Protein AF-A0A356Z7H6-F1 (afdb_monomer)

Structure (mmCIF, N/CA/C/O backbone):
data_AF-A0A356Z7H6-F1
#
_entry.id   AF-A0A356Z7H6-F1
#
loop_
_atom_site.group_PDB
_atom_site.id
_atom_site.type_symbol
_atom_site.label_atom_id
_atom_site.label_alt_id
_atom_site.label_comp_id
_atom_site.label_asym_id
_atom_site.label_entity_id
_atom_site.label_seq_id
_atom_site.pdbx_PDB_ins_code
_atom_site.Cartn_x
_atom_site.Cartn_y
_atom_site.Cartn_z
_atom_site.occupancy
_atom_site.B_iso_or_equiv
_atom_site.auth_seq_id
_atom_site.auth_comp_id
_atom_site.auth_asym_id
_atom_site.auth_atom_id
_atom_site.pdbx_PDB_model_num
ATOM 1 N N . MET A 1 1 ? 21.521 1.895 -27.212 1.00 48.12 1 MET A N 1
ATOM 2 C CA . MET A 1 1 ? 21.889 1.018 -26.080 1.00 48.12 1 MET A CA 1
ATOM 3 C C . MET A 1 1 ? 20.983 -0.203 -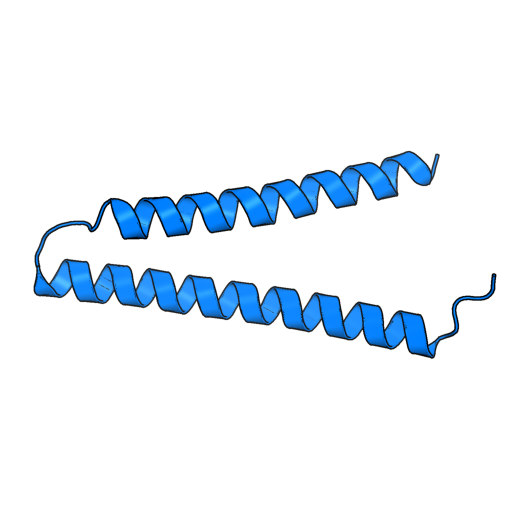26.169 1.00 48.12 1 MET A C 1
ATOM 5 O O . MET A 1 1 ? 19.780 -0.026 -26.053 1.00 48.12 1 MET A O 1
ATOM 9 N N . LYS A 1 2 ? 21.491 -1.388 -26.543 1.00 53.69 2 LYS A N 1
ATOM 10 C CA . LYS A 1 2 ? 20.658 -2.604 -26.559 1.00 53.69 2 LYS A CA 1
ATOM 11 C C . LYS A 1 2 ? 20.421 -2.992 -25.100 1.00 53.69 2 LYS A C 1
ATOM 13 O O . LYS A 1 2 ? 21.370 -3.415 -24.451 1.00 53.69 2 LYS A O 1
ATOM 18 N N . LEU A 1 3 ? 19.207 -2.785 -24.590 1.00 59.94 3 LEU A N 1
ATOM 19 C CA . LEU A 1 3 ? 18.772 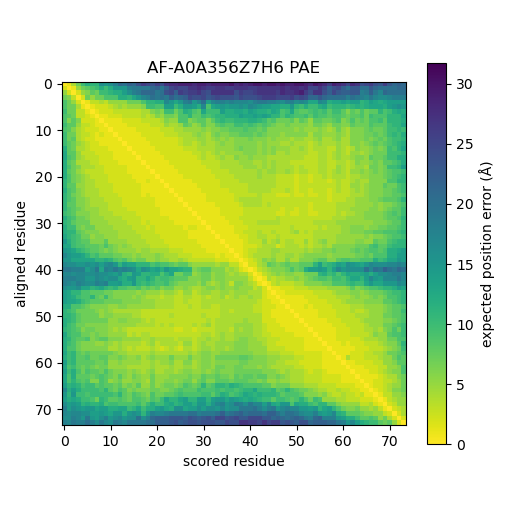-3.419 -23.346 1.00 59.94 3 LEU A CA 1
ATOM 20 C C . LEU A 1 3 ? 18.930 -4.928 -23.542 1.00 59.94 3 LEU A C 1
ATOM 22 O O . LEU A 1 3 ? 18.465 -5.477 -24.545 1.00 59.94 3 LEU A O 1
ATOM 26 N N . ASN A 1 4 ? 19.681 -5.585 -22.661 1.00 72.62 4 ASN A N 1
ATOM 27 C CA . ASN A 1 4 ? 19.820 -7.026 -22.755 1.00 72.62 4 ASN A CA 1
ATOM 28 C C . ASN A 1 4 ? 18.481 -7.650 -22.363 1.00 72.62 4 ASN A C 1
ATOM 30 O O . ASN A 1 4 ? 17.829 -7.214 -21.421 1.00 72.62 4 ASN A O 1
ATOM 34 N N . LYS A 1 5 ? 18.085 -8.720 -23.054 1.00 75.62 5 LYS A N 1
ATOM 35 C CA . LYS A 1 5 ? 16.844 -9.463 -22.770 1.00 75.62 5 LYS A CA 1
ATOM 36 C C . LYS A 1 5 ? 16.747 -9.928 -21.304 1.00 75.62 5 LYS A C 1
ATOM 38 O O . LYS A 1 5 ? 15.654 -10.144 -20.792 1.00 75.62 5 LYS A O 1
ATOM 43 N N . ALA A 1 6 ? 17.893 -10.074 -20.637 1.00 77.81 6 ALA A N 1
ATOM 44 C CA . ALA A 1 6 ? 17.986 -10.339 -19.205 1.00 77.81 6 ALA A CA 1
ATOM 45 C C . ALA A 1 6 ? 17.451 -9.172 -18.351 1.00 77.81 6 ALA A C 1
ATOM 47 O O . ALA A 1 6 ? 16.664 -9.410 -17.441 1.00 77.81 6 ALA A O 1
ATOM 48 N N . ASP A 1 7 ? 17.781 -7.927 -18.696 1.00 82.50 7 ASP A N 1
ATOM 49 C CA . ASP A 1 7 ? 17.344 -6.732 -17.961 1.00 82.50 7 ASP A CA 1
ATOM 50 C C . ASP A 1 7 ? 15.822 -6.534 -18.079 1.00 82.50 7 ASP A C 1
ATOM 52 O O . ASP A 1 7 ? 15.142 -6.192 -17.111 1.00 82.50 7 ASP A O 1
ATOM 56 N N . GLU A 1 8 ? 15.253 -6.819 -19.257 1.00 81.62 8 GLU A N 1
ATOM 57 C CA . GLU A 1 8 ? 13.799 -6.795 -19.476 1.00 81.62 8 GLU A CA 1
ATOM 58 C C . GLU A 1 8 ? 13.075 -7.856 -18.630 1.00 81.62 8 GLU A C 1
ATOM 60 O O . GLU A 1 8 ? 12.007 -7.595 -18.066 1.00 81.62 8 GLU A O 1
ATOM 65 N N . MET A 1 9 ? 13.669 -9.048 -18.509 1.00 87.88 9 MET A N 1
ATOM 66 C CA . MET A 1 9 ? 13.141 -10.138 -17.686 1.00 87.88 9 MET A CA 1
ATOM 67 C C . MET A 1 9 ? 13.181 -9.788 -16.194 1.00 87.88 9 MET A C 1
ATOM 69 O O . MET A 1 9 ? 12.188 -10.004 -15.495 1.00 87.88 9 MET A O 1
ATOM 73 N N . GLU A 1 10 ? 14.277 -9.208 -15.700 1.00 85.50 10 GLU A N 1
ATOM 74 C CA . GLU A 1 10 ? 14.377 -8.759 -14.306 1.00 85.50 10 GLU A CA 1
ATOM 75 C C . GLU A 1 10 ? 13.379 -7.640 -13.992 1.00 85.50 10 GLU A C 1
ATOM 77 O O . GLU A 1 10 ? 12.688 -7.686 -12.969 1.00 85.50 10 GLU A O 1
ATOM 82 N N . MET A 1 11 ? 13.219 -6.673 -14.900 1.00 86.06 11 MET A N 1
ATOM 83 C CA . MET A 1 11 ? 12.233 -5.604 -14.754 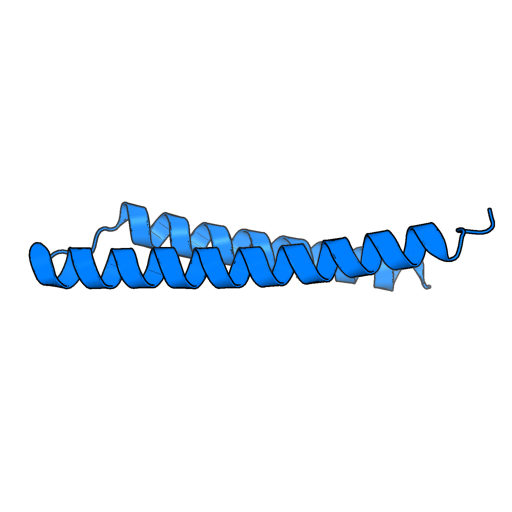1.00 86.06 11 MET A CA 1
ATOM 84 C C . MET A 1 11 ? 10.801 -6.161 -14.694 1.00 86.06 11 MET A C 1
ATOM 86 O O . MET A 1 11 ? 10.010 -5.762 -13.832 1.00 86.06 11 MET A O 1
ATOM 90 N N . TYR A 1 12 ? 10.464 -7.122 -15.560 1.00 85.88 12 TYR A N 1
ATOM 91 C CA . TYR A 1 12 ? 9.160 -7.788 -15.549 1.00 85.88 12 TYR A CA 1
ATOM 92 C C . TYR A 1 12 ? 8.889 -8.515 -14.223 1.00 85.88 12 TYR A C 1
ATOM 94 O O . TYR A 1 12 ? 7.805 -8.372 -13.642 1.00 85.88 12 TYR A O 1
ATOM 102 N N . ILE A 1 13 ? 9.872 -9.269 -13.721 1.00 90.88 13 ILE A N 1
ATOM 103 C CA . ILE A 1 13 ? 9.769 -9.977 -12.440 1.00 90.88 13 ILE A CA 1
ATOM 104 C C . ILE A 1 13 ? 9.561 -8.975 -11.303 1.00 90.88 13 ILE A C 1
ATOM 106 O O . ILE A 1 13 ? 8.635 -9.148 -10.509 1.00 90.88 13 ILE A O 1
ATOM 110 N N . ASN A 1 14 ? 10.341 -7.894 -11.262 1.00 90.50 14 ASN A N 1
ATOM 111 C CA . ASN A 1 14 ? 10.218 -6.858 -10.239 1.00 90.50 14 ASN A CA 1
ATOM 112 C C . ASN A 1 14 ? 8.825 -6.221 -10.220 1.00 90.50 14 ASN A C 1
ATOM 114 O O . ASN A 1 14 ? 8.222 -6.096 -9.152 1.00 90.50 14 ASN A O 1
ATOM 118 N N . PHE A 1 15 ? 8.248 -5.894 -11.380 1.00 85.56 15 PHE A N 1
ATOM 119 C CA . PHE A 1 15 ? 6.890 -5.344 -11.433 1.00 85.56 15 PHE A CA 1
ATOM 120 C C . PHE A 1 15 ? 5.822 -6.327 -10.956 1.00 85.56 15 PHE A C 1
ATOM 122 O O . PHE A 1 15 ? 4.872 -5.935 -10.267 1.00 85.56 15 PHE A O 1
ATOM 129 N N . LYS A 1 16 ? 5.958 -7.608 -11.310 1.00 88.44 16 LYS A N 1
ATOM 130 C CA . LYS A 1 16 ? 5.021 -8.646 -10.873 1.00 88.44 16 LYS A CA 1
ATOM 131 C C . LYS A 1 16 ? 5.108 -8.862 -9.359 1.00 88.44 16 LYS A C 1
ATOM 133 O O . LYS A 1 16 ? 4.072 -8.889 -8.693 1.0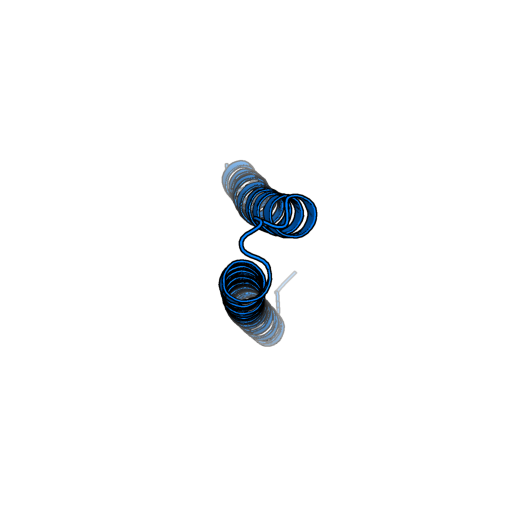0 88.44 16 LYS A O 1
ATOM 138 N N . SER A 1 17 ? 6.322 -8.928 -8.819 1.00 91.44 17 SER A N 1
ATOM 139 C CA . SER A 1 17 ? 6.592 -9.053 -7.383 1.00 91.44 17 SER A CA 1
ATOM 140 C C . SER A 1 17 ? 6.082 -7.847 -6.595 1.00 91.44 17 SER A C 1
ATOM 142 O O 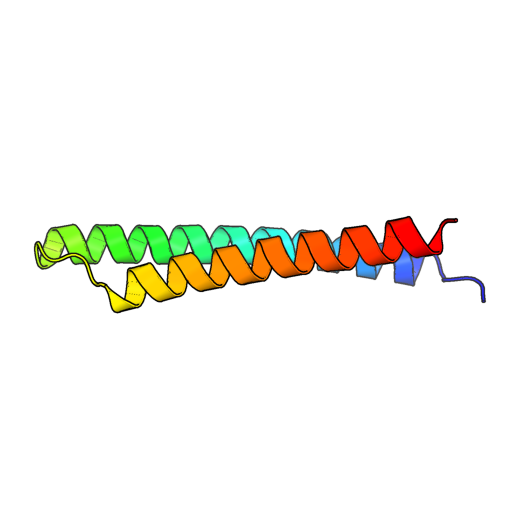. SER A 1 17 ? 5.420 -8.019 -5.573 1.00 91.44 17 SER A O 1
ATOM 144 N N . MET A 1 18 ? 6.289 -6.628 -7.102 1.00 89.88 18 MET A N 1
ATOM 145 C CA . MET A 1 18 ? 5.770 -5.402 -6.491 1.00 89.88 18 MET A CA 1
ATOM 146 C C . MET A 1 18 ? 4.240 -5.428 -6.385 1.00 89.88 18 MET A C 1
ATOM 148 O O . MET A 1 18 ? 3.684 -5.097 -5.337 1.00 89.88 18 MET A O 1
ATOM 152 N N . ARG A 1 19 ? 3.543 -5.863 -7.445 1.00 87.50 19 ARG A N 1
ATOM 153 C CA . ARG A 1 19 ? 2.077 -5.971 -7.436 1.00 87.50 19 ARG A CA 1
ATOM 154 C C . ARG A 1 19 ? 1.592 -7.012 -6.428 1.00 87.50 19 ARG A C 1
ATOM 156 O O . ARG A 1 19 ? 0.634 -6.744 -5.711 1.00 87.50 19 ARG A O 1
ATOM 163 N N . LEU A 1 20 ? 2.244 -8.173 -6.364 1.00 91.12 20 LEU A N 1
ATOM 164 C CA . LEU A 1 20 ? 1.881 -9.232 -5.422 1.00 91.12 20 LEU A CA 1
ATOM 165 C C . LEU A 1 20 ? 2.093 -8.785 -3.967 1.00 91.12 20 LEU A C 1
ATOM 167 O O . LEU A 1 20 ? 1.213 -8.981 -3.132 1.00 91.12 20 LEU A O 1
ATOM 171 N N . SER A 1 21 ? 3.214 -8.111 -3.695 1.00 93.31 21 SER A N 1
ATOM 172 C CA . SER A 1 21 ? 3.512 -7.517 -2.388 1.00 93.31 21 SER A CA 1
ATOM 173 C C . SER A 1 21 ? 2.459 -6.478 -1.985 1.00 93.31 21 SER A C 1
ATOM 175 O O . SER A 1 21 ? 1.920 -6.531 -0.882 1.00 93.31 21 SER A O 1
ATOM 177 N N . TRP A 1 22 ? 2.062 -5.594 -2.906 1.00 90.88 22 TRP A N 1
ATOM 178 C CA . TRP A 1 22 ? 1.003 -4.614 -2.650 1.00 90.88 22 TRP A CA 1
ATOM 179 C C . TRP A 1 22 ? -0.353 -5.264 -2.327 1.00 90.88 22 TRP A C 1
ATOM 181 O O . TRP A 1 22 ? -1.051 -4.797 -1.423 1.00 90.88 22 TRP A O 1
ATOM 191 N N . VAL A 1 23 ? -0.727 -6.346 -3.024 1.00 91.94 23 VAL A N 1
ATOM 192 C CA . VAL A 1 23 ? -1.957 -7.103 -2.723 1.00 91.94 23 VAL A CA 1
ATOM 193 C C . VAL A 1 23 ? -1.877 -7.713 -1.326 1.00 91.94 23 VAL A C 1
ATOM 195 O O . VAL A 1 23 ? -2.812 -7.558 -0.544 1.00 91.94 23 VAL A O 1
ATOM 198 N N . PHE A 1 24 ? -0.756 -8.354 -0.990 1.00 94.50 24 PHE A N 1
ATOM 199 C CA . PHE A 1 24 ? -0.548 -8.950 0.328 1.00 94.50 24 PHE A CA 1
ATOM 200 C C . PHE A 1 24 ? -0.688 -7.919 1.456 1.00 94.50 24 PHE A C 1
ATOM 202 O O . PHE A 1 24 ? -1.434 -8.152 2.406 1.00 94.50 24 PHE A O 1
ATOM 209 N N . VAL A 1 25 ? -0.043 -6.753 1.329 1.00 93.50 25 VAL A N 1
ATOM 210 C CA . VAL A 1 25 ? -0.125 -5.691 2.346 1.00 93.50 25 VAL A CA 1
ATOM 211 C C . VAL A 1 25 ? -1.557 -5.172 2.498 1.00 93.50 25 VAL A C 1
ATOM 213 O O . VAL A 1 25 ? -2.012 -4.986 3.623 1.00 93.50 25 VAL A O 1
ATOM 216 N N . ASN A 1 26 ? -2.300 -4.983 1.401 1.00 91.06 26 ASN A N 1
ATOM 217 C CA . ASN A 1 26 ? -3.706 -4.572 1.487 1.00 91.06 26 ASN A CA 1
ATOM 218 C C . ASN A 1 26 ? -4.560 -5.608 2.224 1.00 91.06 26 ASN A C 1
ATOM 220 O O . ASN A 1 26 ? -5.337 -5.244 3.100 1.00 91.06 26 ASN A O 1
ATOM 224 N N . VAL A 1 27 ? -4.394 -6.896 1.913 1.00 94.19 27 VAL A N 1
ATOM 225 C CA . VAL A 1 27 ? -5.121 -7.975 2.599 1.00 94.19 27 VAL A CA 1
ATOM 226 C C . VAL A 1 27 ? -4.774 -8.000 4.088 1.00 94.19 27 VAL A C 1
ATOM 228 O O . VAL A 1 27 ? -5.674 -8.106 4.921 1.00 94.19 27 VAL A O 1
ATOM 231 N N . ALA A 1 28 ? -3.496 -7.849 4.438 1.00 93.25 28 ALA A N 1
ATOM 232 C CA . ALA A 1 28 ? -3.051 -7.817 5.826 1.00 93.25 28 ALA A CA 1
ATOM 233 C C . ALA A 1 28 ? -3.648 -6.627 6.595 1.00 93.25 28 ALA A C 1
ATOM 235 O O . ALA A 1 28 ? -4.175 -6.812 7.692 1.00 93.25 28 ALA A O 1
ATOM 236 N N . LEU A 1 29 ? -3.636 -5.426 6.007 1.00 91.12 29 LEU A N 1
ATOM 237 C CA . LEU A 1 29 ? -4.214 -4.225 6.616 1.00 91.12 29 LEU A CA 1
ATOM 238 C C . LEU A 1 29 ? -5.731 -4.333 6.776 1.00 91.12 29 LEU A C 1
ATOM 240 O O . LEU A 1 29 ? -6.246 -4.034 7.850 1.00 91.12 29 LEU A O 1
ATOM 244 N N . VAL A 1 30 ? -6.444 -4.816 5.756 1.00 90.25 30 VAL A N 1
ATOM 245 C CA . VAL A 1 30 ? -7.897 -5.038 5.830 1.00 90.25 30 VAL A CA 1
ATOM 246 C C . VAL A 1 30 ? -8.232 -6.069 6.906 1.00 90.25 30 VAL A C 1
ATOM 248 O O . VAL A 1 30 ? -9.149 -5.855 7.697 1.00 90.25 30 VAL A O 1
ATOM 251 N N . THR A 1 31 ? -7.460 -7.155 6.991 1.00 92.81 31 THR A N 1
ATOM 252 C CA . THR A 1 31 ? -7.635 -8.175 8.034 1.00 92.81 31 THR A CA 1
ATOM 253 C C . THR A 1 31 ? -7.396 -7.585 9.421 1.00 92.81 31 THR A C 1
ATOM 255 O O . THR A 1 31 ? -8.184 -7.822 10.334 1.00 92.81 31 THR A O 1
ATOM 258 N N . TRP A 1 32 ? -6.354 -6.767 9.587 1.00 90.94 32 TRP A N 1
ATOM 259 C CA . TRP A 1 32 ? -6.077 -6.089 10.852 1.00 90.94 32 TRP A CA 1
ATOM 260 C C . TRP A 1 32 ? -7.222 -5.162 11.258 1.00 90.94 32 TRP A C 1
ATOM 262 O O . TRP A 1 32 ? -7.643 -5.161 12.416 1.00 90.94 32 TRP A O 1
ATOM 272 N N . LEU A 1 33 ? -7.751 -4.399 10.302 1.00 89.06 33 LEU A N 1
ATOM 273 C CA . LEU A 1 33 ? -8.858 -3.472 10.510 1.00 89.06 33 LEU A CA 1
ATOM 274 C C . LEU A 1 33 ? -10.135 -4.224 10.914 1.00 89.06 33 LEU A C 1
ATOM 276 O O . LEU A 1 33 ? -10.804 -3.826 11.862 1.00 89.06 33 LEU A O 1
ATOM 280 N N . AL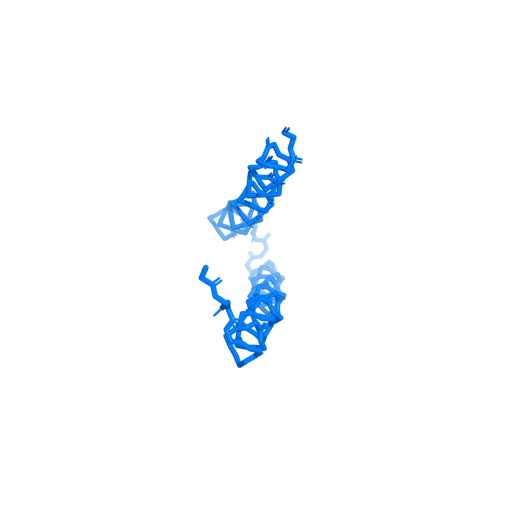A A 1 34 ? -10.414 -5.370 10.285 1.00 89.56 34 ALA A N 1
ATOM 281 C CA . ALA A 1 34 ? -11.526 -6.239 10.662 1.00 89.56 34 ALA A CA 1
ATOM 282 C C . ALA A 1 34 ? -11.360 -6.821 12.078 1.00 89.56 34 ALA A C 1
ATOM 284 O O . ALA A 1 34 ? -12.288 -6.767 12.882 1.00 89.56 34 ALA A O 1
ATOM 285 N N . VAL A 1 35 ? -10.174 -7.337 12.419 1.00 91.12 35 VAL A N 1
ATOM 286 C CA . VAL A 1 35 ? -9.905 -7.917 13.748 1.00 91.12 35 VAL A CA 1
ATOM 287 C C . VAL A 1 35 ? -10.000 -6.862 14.851 1.00 91.12 35 VAL A C 1
ATOM 289 O O . VAL A 1 35 ? -10.572 -7.130 15.907 1.00 91.12 35 VAL A O 1
ATOM 292 N N . THR A 1 36 ? -9.456 -5.666 14.624 1.00 88.75 36 THR A N 1
ATOM 293 C CA . THR A 1 36 ? -9.530 -4.560 15.595 1.00 88.75 36 THR A CA 1
ATOM 294 C C . THR A 1 36 ? -10.954 -4.046 15.762 1.00 88.75 36 THR A C 1
ATOM 296 O O . THR A 1 36 ? -11.384 -3.849 16.895 1.00 88.75 36 THR A O 1
ATOM 299 N N . PHE A 1 37 ? -11.717 -3.935 14.674 1.00 87.50 37 PHE A N 1
ATOM 300 C CA . PHE A 1 37 ? -13.128 -3.568 14.742 1.00 87.50 37 PHE A CA 1
ATOM 301 C C . PHE A 1 37 ? -13.952 -4.586 15.545 1.00 87.50 37 PHE A C 1
ATOM 303 O O . PHE A 1 37 ? -14.747 -4.195 16.393 1.00 87.50 37 PHE A O 1
ATOM 310 N N . ILE A 1 38 ? -13.716 -5.890 15.354 1.00 90.50 38 ILE A N 1
ATOM 311 C CA . ILE A 1 38 ? -14.412 -6.947 16.110 1.00 90.50 38 ILE A CA 1
ATOM 312 C C . ILE A 1 38 ? -14.046 -6.918 17.602 1.00 90.50 38 ILE A C 1
ATOM 314 O O . ILE A 1 38 ? -14.906 -7.165 18.444 1.00 90.50 38 ILE A O 1
ATOM 318 N N . LYS A 1 39 ? -12.782 -6.643 17.948 1.00 89.56 39 LYS A N 1
ATOM 319 C CA . LYS A 1 39 ? -12.320 -6.664 19.346 1.00 89.56 39 LYS A CA 1
ATOM 320 C C . LYS A 1 39 ? -12.697 -5.417 20.139 1.00 89.56 39 LYS A C 1
ATOM 322 O O . LYS A 1 39 ? -13.025 -5.539 21.314 1.00 89.56 39 LYS A O 1
ATOM 327 N N . THR A 1 40 ? -12.600 -4.244 19.525 1.00 85.19 40 THR A N 1
ATOM 328 C CA . THR A 1 40 ? -12.719 -2.959 20.229 1.00 85.19 40 THR A CA 1
ATOM 329 C C . THR A 1 40 ? -14.051 -2.265 19.936 1.00 85.19 40 THR A C 1
ATOM 331 O O . THR A 1 40 ? -14.451 -1.386 20.686 1.00 85.19 40 THR A O 1
ATOM 334 N N . GLY A 1 41 ? -14.743 -2.628 18.849 1.00 79.56 41 GLY A N 1
ATOM 335 C CA . GLY A 1 41 ? -15.969 -1.961 18.386 1.00 79.56 41 GLY A CA 1
ATOM 336 C C . GLY A 1 41 ? -15.738 -0.582 17.756 1.00 79.56 41 GLY A C 1
ATOM 337 O O . GLY A 1 41 ? -16.637 -0.026 17.130 1.00 79.56 41 GLY A O 1
ATOM 338 N N . GLU A 1 42 ? -14.527 -0.040 17.875 1.00 81.56 42 GLU A N 1
ATOM 339 C CA . GLU A 1 42 ? -14.125 1.235 17.296 1.00 81.56 42 GLU A CA 1
ATOM 340 C C . GLU A 1 42 ? -13.374 1.030 15.981 1.00 81.56 42 GLU A C 1
ATOM 342 O O . GLU A 1 42 ? -12.574 0.102 15.828 1.00 81.56 42 GLU A O 1
ATOM 347 N N . LEU A 1 43 ? -13.608 1.926 15.021 1.00 76.06 43 LEU A N 1
ATOM 348 C CA . LEU A 1 43 ? -12.829 1.967 13.790 1.00 76.06 43 LEU A CA 1
ATOM 349 C C . LEU A 1 43 ? -11.498 2.676 14.062 1.00 76.06 43 LEU A C 1
ATOM 351 O O . LEU A 1 43 ? -11.504 3.874 14.361 1.00 76.06 43 LEU A O 1
ATOM 355 N N . PRO A 1 44 ? -10.347 1.994 13.921 1.00 83.88 44 PRO A N 1
ATOM 356 C CA . PRO A 1 44 ? -9.060 2.637 14.119 1.00 83.88 44 PRO A CA 1
ATOM 357 C C . PRO A 1 44 ? -8.782 3.610 12.968 1.00 83.88 44 PRO A C 1
ATOM 359 O O . PRO A 1 44 ? -8.244 3.239 11.921 1.00 83.88 44 PRO A O 1
ATOM 362 N N . PHE A 1 45 ? -9.130 4.881 13.180 1.00 82.81 45 PHE A N 1
ATOM 363 C CA . PHE A 1 45 ? -8.995 5.961 12.197 1.00 82.81 45 PHE A CA 1
ATOM 364 C C . PHE A 1 45 ? -7.588 6.050 11.597 1.00 82.81 45 PHE A C 1
ATOM 366 O O . PHE A 1 45 ? -7.437 6.260 10.397 1.00 82.81 45 PHE A O 1
ATOM 373 N N . ILE A 1 46 ? -6.553 5.837 12.413 1.00 86.62 46 ILE A N 1
ATOM 374 C CA . ILE A 1 46 ? -5.153 5.886 11.973 1.00 86.62 46 ILE A CA 1
ATOM 375 C C . ILE A 1 46 ? -4.855 4.764 10.964 1.00 86.62 46 ILE A C 1
ATOM 377 O O . ILE A 1 46 ? -4.301 5.026 9.899 1.00 86.62 46 ILE A O 1
ATOM 381 N N . LEU A 1 47 ? -5.262 3.525 11.260 1.00 86.12 47 LEU A N 1
ATOM 382 C CA . LEU A 1 47 ? -5.063 2.368 10.374 1.00 86.12 47 LEU A CA 1
ATOM 383 C C . LEU A 1 47 ? -5.850 2.516 9.066 1.00 86.12 47 LEU A C 1
ATOM 385 O O . LEU A 1 47 ? -5.343 2.187 7.989 1.00 86.12 47 LEU A O 1
ATOM 389 N N . PHE A 1 48 ? -7.065 3.059 9.147 1.00 85.81 48 PHE A N 1
ATOM 390 C CA . PHE A 1 48 ? -7.871 3.369 7.971 1.00 85.81 48 PHE A CA 1
ATOM 391 C C . PHE A 1 48 ? -7.197 4.423 7.082 1.00 85.81 48 PHE A C 1
ATOM 393 O O . PHE A 1 48 ? -7.024 4.201 5.884 1.00 85.81 48 PHE A O 1
ATOM 400 N N . MET A 1 49 ? -6.721 5.524 7.672 1.00 89.94 49 MET A N 1
ATOM 401 C CA . MET A 1 49 ? -6.013 6.582 6.947 1.00 89.94 49 MET A CA 1
ATOM 402 C C . MET A 1 49 ? -4.747 6.065 6.261 1.00 89.94 49 MET A C 1
ATOM 404 O O . MET A 1 49 ? -4.529 6.362 5.088 1.00 89.94 49 MET A O 1
ATOM 408 N N .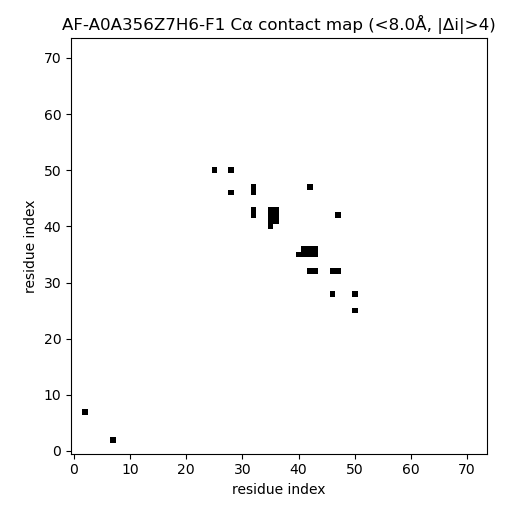 ILE A 1 50 ? -3.945 5.242 6.945 1.00 90.25 50 ILE A N 1
ATOM 409 C CA . ILE A 1 50 ? -2.753 4.610 6.355 1.00 90.25 50 ILE A CA 1
ATOM 410 C C . ILE A 1 50 ? -3.138 3.758 5.140 1.00 90.25 50 ILE A C 1
ATOM 412 O O . ILE A 1 50 ? -2.509 3.865 4.087 1.00 90.25 50 ILE A O 1
ATOM 416 N N . THR A 1 51 ? -4.204 2.962 5.256 1.00 89.94 51 THR A N 1
ATOM 417 C CA . THR A 1 51 ? -4.697 2.120 4.157 1.00 89.94 51 THR A CA 1
ATOM 418 C C . THR A 1 51 ? -5.135 2.971 2.959 1.00 89.94 51 THR A C 1
ATOM 420 O O . THR A 1 51 ? -4.782 2.667 1.816 1.00 89.94 51 THR A O 1
ATOM 423 N N . CYS A 1 52 ? -5.845 4.078 3.195 1.00 89.31 52 CYS A N 1
ATOM 424 C CA . CYS A 1 52 ? -6.238 5.019 2.145 1.00 89.31 52 CYS A CA 1
ATOM 425 C C . CYS A 1 52 ? -5.027 5.690 1.480 1.00 89.31 52 CYS A C 1
ATOM 427 O O . CYS A 1 52 ? -4.943 5.706 0.251 1.00 89.31 52 CYS A O 1
ATOM 429 N N . PHE A 1 53 ? -4.065 6.193 2.260 1.00 92.50 53 PHE A N 1
ATOM 430 C CA . PHE A 1 53 ? -2.861 6.833 1.725 1.00 92.50 53 PHE A CA 1
ATOM 431 C C . PHE A 1 53 ? -2.003 5.868 0.910 1.00 92.50 53 PHE A C 1
ATOM 433 O O . PHE A 1 53 ? -1.560 6.229 -0.179 1.00 92.50 53 PHE A O 1
ATOM 440 N N . GLN A 1 54 ? -1.815 4.631 1.376 1.00 90.62 54 GLN A N 1
ATOM 441 C CA . GLN A 1 54 ? -1.096 3.603 0.623 1.00 90.62 54 GLN A CA 1
ATOM 442 C C . GLN A 1 54 ? -1.725 3.379 -0.757 1.00 90.62 54 GLN A C 1
ATOM 444 O O . GLN A 1 54 ? -1.018 3.318 -1.766 1.00 90.62 54 GLN A O 1
ATOM 449 N N . ASN A 1 55 ? -3.054 3.260 -0.814 1.00 90.31 55 ASN A N 1
AT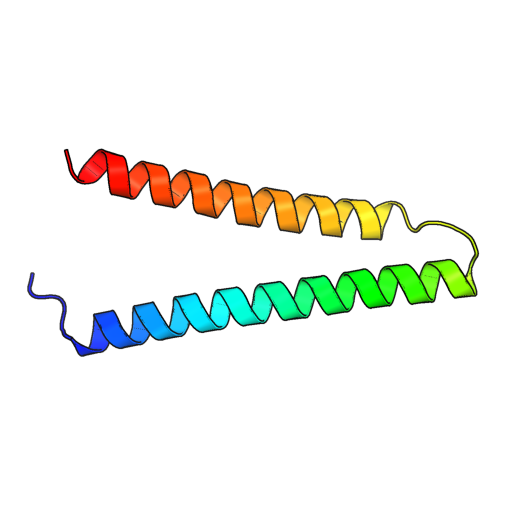OM 450 C CA . ASN A 1 55 ? -3.773 3.093 -2.072 1.00 90.31 55 ASN A CA 1
ATOM 451 C C . ASN A 1 55 ? -3.629 4.336 -2.960 1.00 90.31 55 ASN A C 1
ATOM 453 O O . ASN A 1 55 ? -3.300 4.209 -4.140 1.00 90.31 55 ASN A O 1
ATOM 457 N N . MET A 1 56 ? -3.787 5.534 -2.392 1.00 91.69 56 MET A N 1
ATOM 458 C CA . MET A 1 56 ? -3.656 6.793 -3.126 1.00 91.69 56 MET A CA 1
ATOM 459 C C . MET A 1 56 ? -2.262 6.961 -3.743 1.00 91.69 56 MET A C 1
ATOM 461 O O . MET A 1 56 ? -2.155 7.300 -4.920 1.00 91.69 56 MET A O 1
ATOM 465 N N . ILE A 1 57 ? -1.201 6.667 -2.988 1.00 90.94 57 ILE A N 1
ATOM 466 C CA . ILE A 1 57 ? 0.183 6.729 -3.473 1.00 90.94 57 ILE A CA 1
ATOM 467 C C . ILE A 1 57 ? 0.400 5.696 -4.581 1.00 90.94 57 ILE A C 1
ATOM 469 O O . ILE A 1 57 ? 0.924 6.039 -5.637 1.00 90.94 57 ILE A O 1
ATOM 473 N N . PHE A 1 58 ? -0.044 4.450 -4.393 1.00 88.56 58 PHE A N 1
ATOM 474 C CA . PHE A 1 58 ? 0.147 3.399 -5.394 1.00 88.56 58 PHE A CA 1
ATOM 475 C C . PHE A 1 58 ? -0.541 3.732 -6.726 1.00 88.56 58 PHE A C 1
ATOM 477 O O . PHE A 1 58 ? 0.085 3.665 -7.788 1.00 88.56 58 PHE A O 1
ATOM 484 N N . PHE A 1 59 ? -1.814 4.137 -6.685 1.00 87.94 59 PHE A N 1
ATOM 485 C CA . PHE A 1 59 ? -2.547 4.534 -7.887 1.00 87.94 59 PHE A CA 1
ATOM 486 C C . PHE A 1 59 ? -2.002 5.833 -8.491 1.00 87.94 59 PHE A C 1
ATOM 488 O O . PHE A 1 59 ? -1.871 5.918 -9.713 1.00 87.94 59 PHE A O 1
ATOM 495 N N . GLY A 1 60 ? -1.623 6.808 -7.661 1.00 89.19 60 GLY A N 1
ATOM 496 C CA . GLY A 1 60 ? -1.016 8.065 -8.094 1.00 89.19 60 GLY A CA 1
ATOM 497 C C . GLY A 1 60 ? 0.302 7.849 -8.836 1.00 89.19 60 GLY A C 1
ATOM 498 O O . GLY A 1 60 ? 0.449 8.303 -9.970 1.00 89.19 60 GLY A O 1
ATOM 499 N N . CYS A 1 61 ? 1.228 7.081 -8.256 1.00 87.94 61 CYS A N 1
ATOM 500 C CA . CYS A 1 61 ? 2.492 6.724 -8.897 1.00 87.94 61 CYS A CA 1
ATOM 501 C C . CYS A 1 61 ? 2.265 5.945 -10.195 1.00 87.94 61 CYS A C 1
ATOM 503 O O . CYS A 1 61 ? 2.873 6.265 -11.215 1.00 87.94 61 CYS A O 1
ATOM 505 N N . LYS A 1 62 ? 1.355 4.961 -10.193 1.00 85.50 62 LYS A N 1
ATOM 506 C CA . LYS A 1 62 ? 1.037 4.183 -11.396 1.00 85.50 62 LYS A CA 1
ATOM 507 C C . LYS A 1 62 ? 0.542 5.083 -12.530 1.00 85.50 62 LYS A C 1
ATOM 509 O O . LYS A 1 62 ? 1.019 4.955 -13.655 1.00 85.50 62 LYS A O 1
ATOM 514 N N . LEU A 1 63 ? -0.392 5.990 -12.245 1.00 86.31 63 LEU A N 1
ATOM 515 C CA . LEU A 1 63 ? -0.932 6.932 -13.228 1.00 86.31 63 LEU A CA 1
ATOM 516 C C . LEU A 1 63 ? 0.133 7.915 -13.722 1.00 86.31 63 LEU A C 1
ATOM 518 O O . LEU A 1 63 ? 0.223 8.151 -14.924 1.00 86.31 63 LEU A O 1
ATOM 522 N N . TYR A 1 64 ? 0.951 8.457 -12.819 1.00 88.62 64 TYR A N 1
ATOM 523 C CA . TYR A 1 64 ? 2.012 9.400 -13.162 1.00 88.62 64 TYR A CA 1
ATOM 524 C C . TYR A 1 64 ? 3.071 8.774 -14.078 1.00 88.62 64 TYR A C 1
ATOM 526 O O . TYR A 1 64 ? 3.363 9.318 -15.141 1.00 88.62 64 TYR A O 1
ATOM 534 N N . ILE A 1 65 ? 3.584 7.594 -13.716 1.00 85.75 65 ILE A N 1
ATOM 535 C CA . ILE A 1 65 ? 4.591 6.872 -14.508 1.00 85.75 65 ILE A CA 1
ATOM 536 C C . ILE A 1 65 ? 4.012 6.471 -15.870 1.00 85.75 65 ILE A C 1
ATOM 538 O O . ILE A 1 65 ? 4.660 6.649 -16.897 1.00 85.75 65 ILE A O 1
ATOM 542 N N . THR A 1 66 ? 2.762 5.999 -15.900 1.00 84.12 66 THR A N 1
ATOM 543 C CA . THR A 1 66 ? 2.085 5.625 -17.153 1.00 84.12 66 THR A CA 1
ATOM 544 C C . THR A 1 66 ? 1.922 6.834 -18.080 1.00 84.12 66 THR A C 1
ATOM 546 O O . THR A 1 66 ? 2.146 6.722 -19.283 1.00 84.12 66 THR A O 1
ATOM 549 N N . ARG A 1 67 ? 1.581 8.009 -17.530 1.00 81.56 67 ARG A N 1
ATOM 550 C CA . ARG A 1 67 ? 1.508 9.263 -18.295 1.00 81.56 67 ARG A CA 1
ATOM 551 C C . ARG A 1 67 ? 2.872 9.703 -18.824 1.00 81.56 67 ARG A C 1
ATOM 553 O O . ARG A 1 67 ? 2.939 10.122 -19.973 1.00 81.56 67 ARG A O 1
ATOM 560 N N . GLN A 1 68 ? 3.940 9.600 -18.030 1.00 81.69 68 GLN A N 1
ATOM 561 C CA . GLN A 1 68 ? 5.288 9.948 -18.495 1.00 81.69 68 GLN A CA 1
ATOM 562 C C . GLN A 1 68 ? 5.747 9.065 -19.657 1.00 81.69 68 GLN A C 1
ATOM 564 O O . GLN A 1 68 ? 6.259 9.588 -20.641 1.00 81.69 68 GLN A O 1
ATOM 569 N N . ILE A 1 69 ? 5.538 7.748 -19.568 1.00 80.19 69 ILE A N 1
ATOM 570 C CA . ILE A 1 69 ? 5.915 6.814 -20.638 1.00 80.19 69 ILE A CA 1
ATOM 571 C C . ILE A 1 69 ? 5.108 7.116 -21.907 1.00 80.19 69 ILE A C 1
ATOM 573 O O . ILE A 1 69 ? 5.692 7.304 -22.968 1.00 80.19 69 ILE A O 1
ATOM 577 N N . SER A 1 70 ? 3.786 7.273 -21.786 1.00 75.06 70 SER A N 1
ATOM 578 C CA . SER A 1 70 ? 2.916 7.591 -22.928 1.00 75.06 70 SER A CA 1
ATOM 579 C C . SER A 1 70 ? 3.209 8.958 -23.563 1.00 75.06 70 SER A C 1
ATOM 581 O O . SER A 1 70 ? 2.976 9.133 -24.756 1.00 75.06 70 SER A O 1
ATOM 583 N N . SER A 1 71 ? 3.701 9.932 -22.790 1.00 71.06 71 SER A N 1
ATOM 584 C CA . SER A 1 71 ? 4.093 11.248 -23.308 1.00 71.06 71 SER A CA 1
ATOM 585 C C . SER A 1 71 ? 5.466 11.250 -23.984 1.00 71.06 71 SER A C 1
ATOM 587 O O . SER A 1 71 ? 5.688 12.115 -24.819 1.00 71.06 71 SER A O 1
ATOM 589 N N . ASN A 1 72 ? 6.371 10.335 -23.619 1.00 60.56 72 ASN A N 1
ATOM 590 C CA . ASN A 1 72 ? 7.701 10.189 -24.233 1.00 60.56 72 ASN A CA 1
ATOM 591 C C . ASN A 1 72 ? 7.687 9.340 -25.518 1.00 60.56 72 ASN A C 1
ATOM 593 O O . ASN A 1 72 ? 8.698 9.261 -26.206 1.00 60.56 72 ASN A O 1
ATOM 597 N N . GLU A 1 73 ? 6.569 8.677 -25.825 1.00 57.16 73 GLU A N 1
ATOM 598 C CA . GLU A 1 73 ? 6.369 7.912 -27.065 1.00 57.16 73 GLU A CA 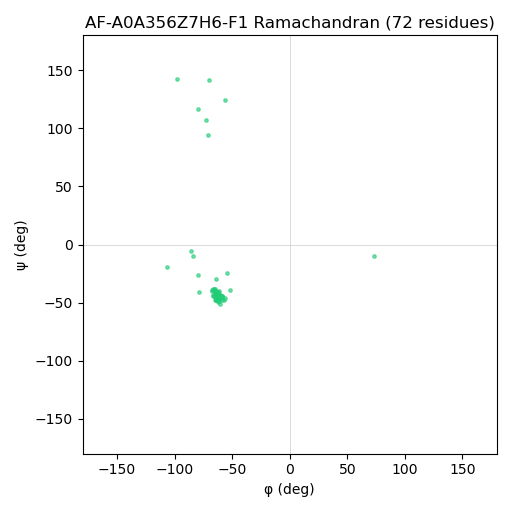1
ATOM 599 C C . GLU A 1 73 ? 5.872 8.766 -28.251 1.00 57.16 73 GLU A C 1
ATOM 601 O O . GLU A 1 73 ? 5.767 8.246 -29.362 1.00 57.16 73 GLU A O 1
ATOM 606 N N . LYS A 1 74 ? 5.560 10.053 -28.036 1.00 45.16 74 LYS A N 1
ATOM 607 C CA . LYS A 1 74 ? 5.226 11.029 -29.090 1.00 45.16 74 LYS A CA 1
ATOM 608 C C . LYS A 1 74 ? 6.413 11.928 -29.395 1.00 45.16 74 LYS A C 1
ATOM 610 O O . LYS A 1 74 ? 6.588 12.240 -30.592 1.00 45.16 74 LYS A O 1
#

Foldseek 3Di:
DPDPPVNVVVVVVVVVVVVVVLVVVLVVLVVVQVVCCVPPVDRPPVSVVVSVVSVVVVVVVVVVVVVVVVVVVD

Radius of gyration: 17.76 Å; Cα contacts (8 Å, |Δi|>4): 16; chains: 1; bounding box: 38×22×49 Å

Secondary structure (DSSP, 8-state):
----HHHHHHHHHHHHHHHHHHHHHHHHHHHHHHHHHHHHSS--HHHHHHHHHHHHHHHHHHHHHHHHHHHHT-

Sequence (74 aa):
MKLNKADEMEMYINFKSMRLSWVFVNVALVTWLAVTFIKTGELPFILFMITCFQNMIFFGCKLYITRQISSNEK

Nearest PDB structures (foldseek):
  4brb-assembly2_F  TM=5.745E-01  e=9.988E+00  Escherichia coli K-12

pLDDT: mean 84.4, std 10.43, range [45.16, 94.5]

Mean predicted aligned error: 7.02 Å

Solvent-accessible surface area (backbone atoms only — not comparable to full-atom values): 4251 Å² total; per-residue (Å²): 132,84,79,52,75,65,58,57,50,52,52,52,51,51,55,52,50,52,52,53,51,53,51,51,52,51,53,51,51,53,49,51,52,52,53,45,29,72,74,69,73,48,78,61,61,67,63,52,49,51,53,51,49,55,51,50,50,54,54,48,51,51,52,49,54,53,49,53,54,63,60,72,74,111